Protein AF-A0A974P110-F1 (afdb_monomer)

Solvent-accessible surface area (backbone atoms only — not comparable to full-atom values): 5014 Å² total; per-residue (Å²): 127,87,87,49,54,59,43,56,9,27,47,73,44,50,64,63,44,54,62,89,99,52,80,68,37,79,46,63,75,89,72,40,49,74,41,74,72,73,44,82,51,77,45,58,64,67,63,52,53,54,50,48,59,57,51,69,69,62,69,80,67,53,72,66,58,46,50,54,63,65,70,46,79,81,79,80,78,84,127

Secondary stru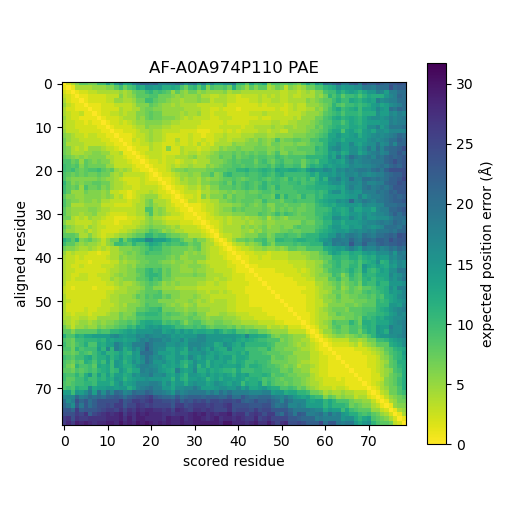cture (DSSP, 8-state):
-TT-GGGGT-EEE-SEE--TTS--EEPPGGG-EEETTSS--SS-HHHHHHHHHHHHT-PPPPHHHHHHHHHSPPP----

Sequence (79 aa):
MLRNDTYMGVLTFGRRSGPLGQRVGRTSPETWVQAEAHFEPLVASRLFADAQRLLDRYRRLSDEEALERLAAPPRRICV

Mean predicted aligned error: 9.01 Å

Foldseek 3Di:
DLPDCVLQLKDKPDCWADPPPDDIDGDDPVPIDIDHNNDDHNDDPVVSVVVVVVVVVDDDDDPVRVVVVVPDDDDPDDD

Structure (mmCIF, N/CA/C/O backbone):
data_AF-A0A974P110-F1
#
_entry.id   AF-A0A974P110-F1
#
loop_
_atom_site.group_PDB
_atom_site.id
_atom_site.type_symbol
_atom_site.label_atom_id
_atom_site.label_alt_id
_atom_site.label_comp_id
_atom_site.label_asym_id
_atom_site.label_entity_id
_atom_site.label_seq_id
_atom_site.pdbx_PDB_ins_code
_atom_site.Cartn_x
_atom_site.Cartn_y
_atom_site.Cartn_z
_atom_site.occupancy
_atom_site.B_iso_or_equiv
_atom_site.auth_seq_id
_atom_site.auth_comp_id
_atom_site.auth_asym_id
_atom_site.auth_atom_id
_atom_site.pdbx_PDB_model_num
ATOM 1 N N . MET A 1 1 ? -2.138 2.810 -9.127 1.00 63.31 1 MET A N 1
ATOM 2 C CA . MET A 1 1 ? -3.484 2.403 -8.669 1.00 63.31 1 MET A CA 1
ATOM 3 C C . MET A 1 1 ? -3.509 0.986 -8.085 1.00 63.31 1 MET A C 1
ATOM 5 O O . MET A 1 1 ? -4.215 0.782 -7.114 1.00 63.31 1 MET A O 1
ATOM 9 N N . LEU A 1 2 ? -2.690 0.040 -8.570 1.00 76.19 2 LEU A N 1
ATOM 10 C CA . LEU A 1 2 ? -2.698 -1.359 -8.107 1.00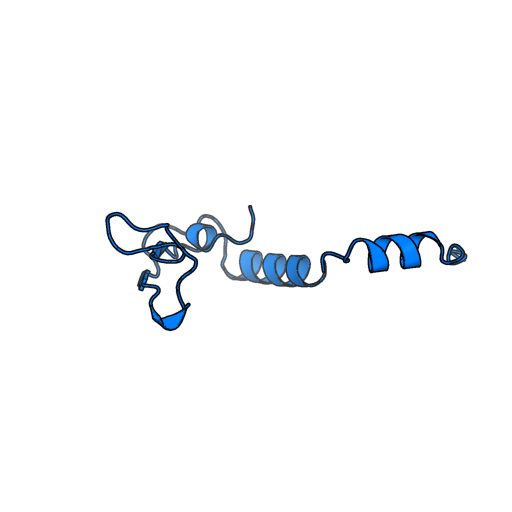 76.19 2 LEU A CA 1
ATOM 11 C C . LEU A 1 2 ? -2.163 -1.645 -6.686 1.00 76.19 2 LEU A C 1
ATOM 13 O O . LEU A 1 2 ? -2.204 -2.790 -6.277 1.00 76.19 2 LEU A O 1
ATOM 17 N N . ARG A 1 3 ? -1.661 -0.670 -5.920 1.00 83.19 3 ARG A N 1
ATOM 18 C CA . ARG A 1 3 ? -1.128 -0.895 -4.552 1.00 83.19 3 ARG A CA 1
ATOM 19 C C . ARG A 1 3 ? -2.190 -0.748 -3.447 1.00 83.19 3 ARG A C 1
ATOM 21 O O . ARG A 1 3 ? -1.844 -0.535 -2.289 1.00 83.19 3 ARG A O 1
ATOM 28 N N . ASN A 1 4 ? -3.470 -0.726 -3.815 1.0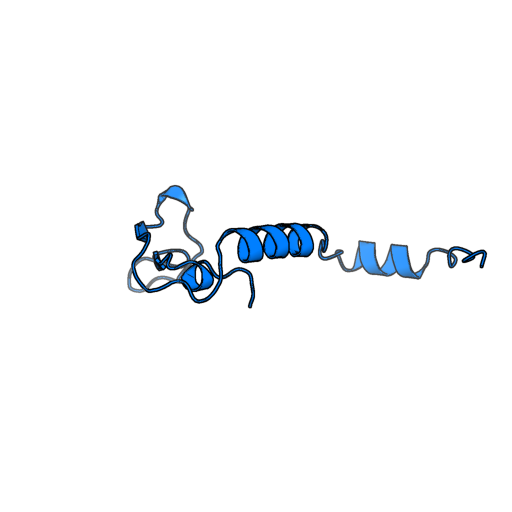0 87.12 4 ASN A N 1
ATOM 29 C CA . ASN A 1 4 ? -4.555 -0.491 -2.870 1.00 87.12 4 ASN A CA 1
ATOM 30 C C . ASN A 1 4 ? -5.133 -1.817 -2.362 1.00 87.12 4 ASN A C 1
ATOM 32 O O . ASN A 1 4 ? -5.616 -2.623 -3.149 1.00 87.12 4 ASN A O 1
ATOM 36 N N . ASP A 1 5 ? -5.118 -2.020 -1.052 1.00 85.88 5 ASP A N 1
ATOM 37 C CA . ASP A 1 5 ? -5.606 -3.245 -0.417 1.00 85.88 5 ASP A CA 1
ATOM 38 C C . ASP A 1 5 ? -7.131 -3.400 -0.573 1.00 85.88 5 ASP A C 1
ATOM 40 O O . ASP A 1 5 ? -7.650 -4.512 -0.493 1.00 85.88 5 ASP A O 1
ATOM 44 N N . THR A 1 6 ? -7.848 -2.317 -0.909 1.00 89.94 6 THR A N 1
ATOM 45 C CA . THR A 1 6 ? -9.296 -2.361 -1.163 1.00 89.94 6 THR A CA 1
ATOM 46 C C . THR A 1 6 ? -9.676 -3.220 -2.370 1.00 89.94 6 THR A C 1
ATOM 48 O O . THR A 1 6 ? -10.839 -3.554 -2.548 1.00 89.94 6 THR A O 1
ATOM 51 N N . TYR A 1 7 ? -8.732 -3.606 -3.228 1.00 91.19 7 TYR A N 1
ATOM 52 C CA . TYR A 1 7 ? -9.028 -4.597 -4.265 1.00 91.19 7 TYR A CA 1
ATOM 53 C C . TYR A 1 7 ? -9.230 -6.007 -3.686 1.00 91.19 7 TYR A C 1
ATOM 55 O O . TYR A 1 7 ? -9.913 -6.819 -4.303 1.00 91.19 7 TYR A O 1
ATOM 63 N N . MET A 1 8 ? -8.684 -6.282 -2.498 1.00 90.44 8 MET A N 1
ATOM 64 C CA . MET A 1 8 ? -8.749 -7.578 -1.814 1.00 90.44 8 MET A CA 1
ATOM 65 C C . MET A 1 8 ? -9.813 -7.644 -0.708 1.00 90.44 8 MET A C 1
ATOM 67 O O . MET A 1 8 ? -9.777 -8.563 0.103 1.00 90.44 8 MET A O 1
ATOM 71 N N . GLY A 1 9 ? -10.719 -6.669 -0.599 1.00 89.50 9 GLY A N 1
ATOM 72 C CA . GLY A 1 9 ? -11.651 -6.644 0.537 1.00 89.50 9 GLY A CA 1
ATOM 73 C C . GLY A 1 9 ? -11.078 -6.020 1.817 1.00 89.50 9 GLY A C 1
ATOM 74 O O . GLY A 1 9 ? -11.761 -5.999 2.839 1.00 89.50 9 GLY A O 1
ATOM 75 N N . VAL A 1 10 ? -9.827 -5.537 1.789 1.00 90.06 10 VAL A N 1
ATOM 76 C CA . VAL A 1 10 ? -9.112 -5.059 2.982 1.00 90.06 10 VAL A CA 1
ATOM 77 C C . VAL A 1 10 ? -9.180 -3.539 3.077 1.00 90.06 10 VAL A C 1
ATOM 79 O O . VAL A 1 10 ? -8.764 -2.820 2.163 1.00 90.06 10 VAL A O 1
ATOM 82 N N . LEU A 1 11 ? -9.670 -3.039 4.209 1.00 90.12 11 LEU A N 1
ATOM 83 C CA . LEU A 1 11 ? -9.672 -1.618 4.528 1.00 90.12 11 LEU A CA 1
ATOM 84 C C . LEU A 1 11 ? -8.532 -1.301 5.495 1.00 90.12 11 LEU A C 1
ATOM 86 O O . LEU A 1 11 ? -8.556 -1.726 6.646 1.00 90.12 11 LEU A O 1
ATOM 90 N N . THR A 1 12 ? -7.564 -0.507 5.041 1.00 89.88 12 THR A N 1
ATOM 91 C CA . THR A 1 12 ? -6.468 -0.015 5.886 1.00 89.88 12 THR A CA 1
ATOM 92 C C . THR A 1 12 ? -6.685 1.465 6.198 1.00 89.88 12 THR A C 1
ATOM 94 O O . THR A 1 12 ? -6.517 2.324 5.327 1.00 89.88 12 THR A O 1
ATOM 97 N N . PHE A 1 13 ? -7.032 1.778 7.445 1.00 88.75 13 PHE A N 1
ATOM 98 C CA . PHE A 1 13 ? -7.181 3.144 7.939 1.00 88.75 13 PHE A CA 1
ATOM 99 C C . PHE A 1 13 ? -5.905 3.636 8.626 1.00 88.75 13 PHE A C 1
ATOM 101 O O . PHE A 1 13 ? -5.134 2.870 9.201 1.00 88.75 13 PHE A O 1
ATOM 108 N N . GLY A 1 14 ? -5.692 4.950 8.579 1.00 89.06 14 GLY A N 1
ATOM 109 C CA . GLY A 1 14 ? -4.641 5.600 9.350 1.00 89.06 14 GLY A CA 1
ATOM 110 C C . GLY A 1 14 ? -3.304 5.747 8.635 1.00 89.06 14 GLY A C 1
ATOM 111 O O . GLY A 1 14 ? -2.439 6.369 9.224 1.00 89.06 14 GLY A O 1
ATOM 112 N N . ARG A 1 15 ? -3.138 5.308 7.371 1.00 88.38 15 ARG A N 1
ATOM 113 C CA . ARG A 1 15 ? -1.880 5.454 6.586 1.00 88.38 15 ARG A CA 1
ATOM 114 C C . ARG A 1 15 ? -1.313 6.878 6.548 1.00 88.38 15 ARG A C 1
ATOM 116 O O . ARG A 1 15 ? -0.100 7.079 6.456 1.00 88.38 15 ARG A O 1
ATOM 123 N N . ARG A 1 16 ? -2.206 7.868 6.564 1.00 87.19 16 ARG A N 1
ATOM 124 C CA . ARG A 1 16 ? -1.891 9.280 6.778 1.00 87.19 16 ARG A CA 1
ATOM 125 C C . ARG A 1 16 ? -2.882 9.842 7.780 1.00 87.19 16 ARG A C 1
ATOM 127 O O . ARG A 1 16 ? -4.064 9.962 7.472 1.00 87.19 16 ARG A O 1
ATOM 134 N N . SER A 1 17 ? -2.392 10.192 8.955 1.00 86.62 17 SER A N 1
ATOM 135 C CA . SER A 1 17 ? -3.154 10.887 9.985 1.00 86.62 17 SER A CA 1
ATOM 136 C C . SER A 1 17 ? -2.226 11.839 10.737 1.00 86.62 17 SER A C 1
ATOM 138 O O . SER A 1 17 ? -1.003 11.823 10.570 1.00 86.62 17 SER A O 1
ATOM 140 N N . GLY A 1 18 ? -2.815 12.758 11.487 1.00 87.12 18 GLY A N 1
ATOM 141 C CA . GLY A 1 18 ? -2.086 13.720 12.296 1.00 87.12 18 GLY A CA 1
ATOM 142 C C . GLY A 1 18 ? -3.009 14.317 13.353 1.00 87.12 18 GLY A C 1
ATOM 143 O O . GLY A 1 18 ? -4.231 14.229 13.201 1.00 87.12 18 GLY A O 1
ATOM 144 N N . PRO A 1 19 ? -2.447 14.903 14.421 1.00 87.44 19 PRO A N 1
ATOM 145 C CA . PRO A 1 19 ? -3.230 15.615 15.419 1.00 87.44 19 PRO A CA 1
ATOM 146 C C . PRO A 1 19 ? -4.055 16.728 14.772 1.00 87.44 19 PRO A C 1
ATOM 148 O O . PRO A 1 19 ? -3.627 17.349 13.794 1.00 87.44 19 PRO A O 1
ATOM 151 N N . LEU A 1 20 ? -5.227 17.008 15.341 1.00 90.25 20 LEU A N 1
ATOM 152 C CA . LEU A 1 20 ? -6.068 18.10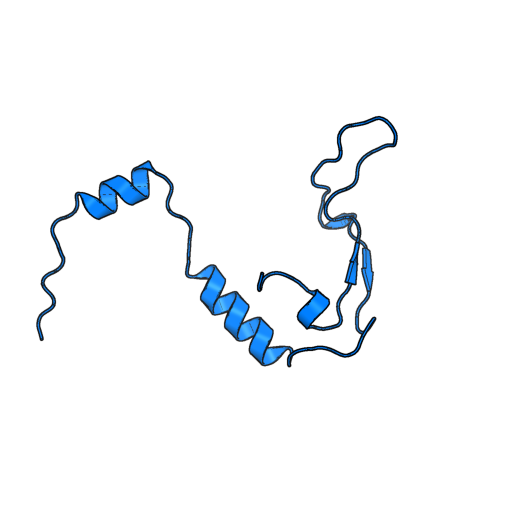3 14.870 1.00 90.25 20 LEU A CA 1
ATOM 153 C C . LEU A 1 20 ? -5.292 19.431 14.939 1.00 90.25 20 LEU A C 1
ATOM 155 O O . LEU A 1 20 ? -4.615 19.713 15.924 1.00 90.25 20 LEU A O 1
ATOM 159 N N . GLY A 1 21 ? -5.368 20.230 13.873 1.00 91.19 21 GLY A N 1
ATOM 160 C CA . GLY A 1 21 ? -4.631 21.494 13.759 1.00 91.19 21 GLY A CA 1
ATOM 161 C C . GLY A 1 21 ? -3.154 21.352 13.371 1.00 91.19 21 GLY A C 1
ATOM 162 O O . GLY A 1 21 ? -2.481 22.362 13.189 1.00 91.19 21 GLY A O 1
ATOM 163 N N . GLN A 1 22 ? -2.642 20.129 13.197 1.00 90.81 22 GLN A N 1
ATOM 164 C CA . GLN A 1 22 ? -1.283 19.883 12.715 1.00 90.81 22 GLN A CA 1
ATOM 165 C C . GLN A 1 22 ? -1.271 19.315 11.296 1.00 90.81 22 GLN A C 1
ATOM 167 O O . GLN A 1 22 ? -2.273 18.842 10.756 1.00 90.81 22 GLN A O 1
ATOM 172 N N . ARG A 1 23 ? -0.094 19.356 10.666 1.00 88.75 23 ARG A N 1
ATOM 173 C CA . ARG A 1 23 ? 0.085 18.824 9.317 1.00 88.75 23 ARG A CA 1
ATOM 174 C C . ARG A 1 23 ? -0.003 17.298 9.334 1.00 88.75 23 ARG A C 1
ATOM 176 O O . ARG A 1 23 ? 0.778 16.634 10.008 1.00 88.75 23 ARG A O 1
ATOM 183 N N . VAL A 1 24 ? -0.919 16.749 8.538 1.00 88.81 24 VAL A N 1
ATOM 184 C CA . VAL A 1 24 ? -1.091 15.299 8.374 1.00 88.81 24 VAL A CA 1
ATOM 185 C C . VAL A 1 24 ? 0.183 14.669 7.799 1.00 88.81 24 VAL A C 1
ATOM 187 O O . VAL A 1 24 ? 0.646 15.040 6.713 1.00 88.81 24 VAL A O 1
ATOM 190 N N . GLY A 1 25 ? 0.735 13.697 8.524 1.00 87.88 25 GLY A N 1
ATOM 191 C CA . GLY A 1 25 ? 1.962 12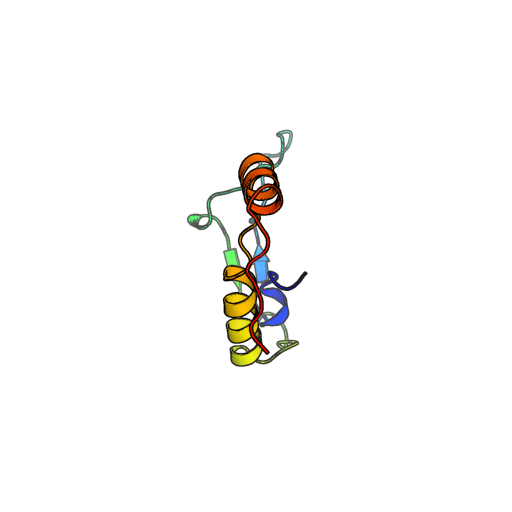.982 8.175 1.00 87.88 25 GLY A CA 1
ATOM 192 C C . GLY A 1 25 ? 1.702 11.548 7.721 1.00 87.88 25 GLY A C 1
ATOM 193 O O . GLY A 1 25 ? 0.569 11.073 7.733 1.00 87.88 25 GLY A O 1
ATOM 194 N N . ARG A 1 26 ? 2.761 10.848 7.300 1.00 87.94 26 ARG A N 1
ATOM 195 C CA . ARG A 1 26 ? 2.742 9.378 7.257 1.00 87.94 26 ARG A CA 1
ATOM 196 C C . ARG A 1 26 ? 2.923 8.873 8.680 1.00 87.94 26 ARG A C 1
ATOM 198 O O . ARG A 1 26 ? 3.825 9.328 9.375 1.00 87.94 26 ARG A O 1
ATOM 205 N N . THR A 1 27 ? 2.073 7.950 9.082 1.00 87.94 27 THR A N 1
ATOM 206 C CA . THR A 1 27 ? 2.129 7.281 10.383 1.00 87.94 27 THR A CA 1
ATOM 207 C C . THR A 1 27 ? 2.809 5.925 10.261 1.00 87.94 27 THR A C 1
ATOM 209 O O . THR A 1 27 ? 2.887 5.359 9.166 1.00 87.94 27 THR A O 1
ATOM 212 N N . SER A 1 28 ? 3.307 5.412 11.388 1.00 87.50 28 SER A N 1
ATOM 213 C CA . SER A 1 28 ? 3.887 4.069 11.448 1.00 87.50 28 SER A CA 1
ATOM 214 C C . SER A 1 28 ? 2.850 3.011 11.046 1.00 87.50 28 SER A C 1
ATOM 216 O O . SER A 1 28 ? 1.703 3.123 11.476 1.00 87.50 28 SER A O 1
ATOM 218 N N . PRO A 1 29 ? 3.225 1.970 10.279 1.00 87.12 29 PRO A N 1
ATOM 219 C CA . PRO A 1 29 ? 2.343 0.842 9.980 1.00 87.12 29 PRO A CA 1
ATOM 220 C C . PRO A 1 29 ? 1.749 0.173 11.222 1.00 87.12 29 PRO A C 1
ATOM 222 O O . PRO A 1 29 ? 0.634 -0.330 11.169 1.00 87.12 29 PRO A O 1
ATOM 225 N N . GLU A 1 30 ? 2.464 0.220 12.348 1.00 88.50 30 GLU A N 1
ATOM 226 C CA . GLU A 1 30 ? 2.021 -0.329 13.635 1.00 88.50 30 GLU A CA 1
ATOM 227 C C . GLU A 1 30 ? 0.778 0.374 14.197 1.00 88.50 30 GLU A C 1
ATOM 229 O O . GLU A 1 30 ? 0.054 -0.202 15.001 1.00 88.50 30 GLU A O 1
ATOM 234 N N . THR A 1 31 ? 0.514 1.619 13.781 1.00 87.38 31 THR A N 1
ATOM 235 C CA . THR A 1 31 ? -0.673 2.373 14.209 1.00 87.38 31 THR A CA 1
ATOM 236 C C . THR A 1 31 ? -1.821 2.289 13.209 1.00 87.38 31 THR A C 1
ATOM 238 O O . THR A 1 31 ? -2.862 2.920 13.409 1.00 87.38 31 THR A O 1
ATOM 241 N N . TRP A 1 32 ? -1.649 1.545 12.113 1.00 91.44 32 TRP A N 1
ATOM 242 C CA . TRP A 1 32 ? -2.702 1.367 11.123 1.00 91.44 32 TRP A CA 1
ATOM 243 C C . TRP A 1 32 ? -3.718 0.354 11.622 1.00 91.44 32 TRP A C 1
ATOM 245 O O . TRP A 1 32 ? -3.379 -0.677 12.195 1.00 91.44 32 TRP A O 1
ATOM 255 N N . VAL A 1 33 ? -4.985 0.644 11.352 1.00 88.88 33 VAL A N 1
ATOM 256 C CA . VAL A 1 33 ? -6.078 -0.278 11.644 1.00 88.88 33 VAL A CA 1
ATOM 257 C C . VAL A 1 33 ? -6.456 -0.955 10.341 1.00 88.88 33 VAL A C 1
ATOM 259 O O . VAL A 1 33 ? -6.793 -0.276 9.368 1.00 88.88 33 VAL A O 1
ATOM 262 N N . GLN A 1 34 ? -6.381 -2.282 10.320 1.00 88.81 34 GLN A N 1
ATOM 263 C CA . GLN A 1 34 ? -6.773 -3.093 9.174 1.00 88.81 34 GLN A CA 1
ATOM 264 C C . GLN A 1 34 ? -8.035 -3.882 9.502 1.00 88.81 34 GLN A C 1
ATOM 266 O O . GLN A 1 34 ? -8.106 -4.550 10.530 1.00 88.81 34 GLN A O 1
ATOM 271 N N . ALA A 1 35 ? -9.022 -3.795 8.618 1.00 87.00 35 ALA A N 1
ATOM 272 C CA . ALA A 1 35 ? -10.211 -4.630 8.643 1.00 87.00 35 ALA A CA 1
ATOM 273 C C . ALA A 1 35 ? -10.214 -5.514 7.393 1.00 87.00 35 ALA A C 1
ATOM 275 O O . ALA A 1 35 ? -10.257 -5.013 6.265 1.00 87.00 35 ALA A O 1
ATOM 276 N N . GLU A 1 36 ? -10.137 -6.825 7.602 1.00 84.44 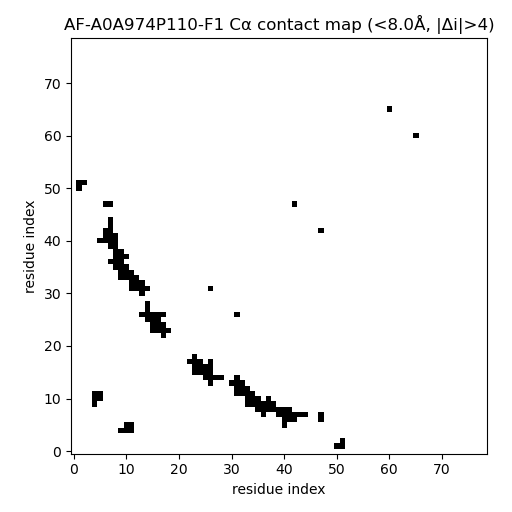36 GLU A N 1
ATOM 277 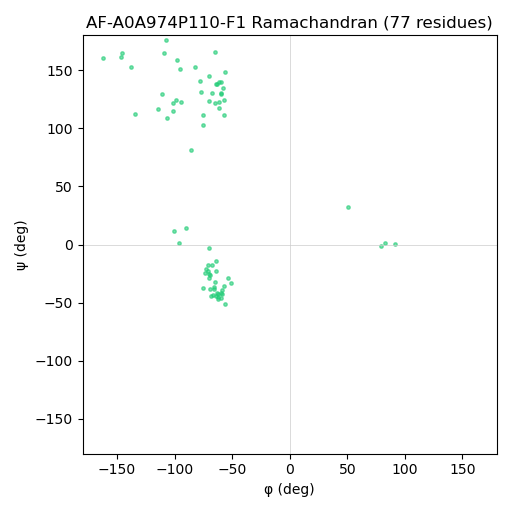C CA . GLU A 1 36 ? -10.243 -7.826 6.542 1.00 84.44 36 GLU A CA 1
ATOM 278 C C . GLU A 1 36 ? -11.711 -8.117 6.211 1.00 84.44 36 GLU A C 1
ATOM 280 O O . GLU A 1 36 ? -12.587 -7.957 7.061 1.00 84.44 36 GLU A O 1
ATOM 285 N N . ALA A 1 37 ? -11.972 -8.538 4.968 1.00 79.69 37 ALA A N 1
ATOM 286 C CA . ALA A 1 37 ? -13.305 -8.892 4.468 1.00 79.69 37 ALA A CA 1
ATOM 287 C C . ALA A 1 37 ? -14.385 -7.820 4.727 1.00 79.69 37 ALA A C 1
ATOM 289 O O . ALA A 1 37 ? -15.559 -8.132 4.920 1.00 79.69 37 ALA A O 1
ATOM 290 N N . HIS A 1 38 ? -13.997 -6.540 4.725 1.00 81.25 38 HIS A N 1
ATOM 291 C CA . HIS A 1 38 ? -14.930 -5.440 4.965 1.00 81.25 38 HIS A CA 1
ATOM 292 C C . HIS A 1 38 ? -15.909 -5.250 3.794 1.00 81.25 38 HIS A C 1
ATOM 294 O O . HIS A 1 38 ? -17.014 -4.745 3.971 1.00 81.25 38 HIS A O 1
ATOM 300 N N . PHE A 1 39 ? -15.500 -5.664 2.595 1.00 85.81 39 PHE A N 1
ATOM 301 C CA . PHE A 1 39 ? -16.304 -5.674 1.376 1.00 85.81 39 PHE A CA 1
ATOM 302 C C . PHE A 1 39 ? -15.902 -6.858 0.495 1.00 85.81 39 PHE A C 1
ATOM 304 O O . PHE A 1 39 ? -14.809 -7.412 0.642 1.00 85.81 39 PHE A O 1
ATOM 311 N N . GLU A 1 40 ? -16.789 -7.216 -0.435 1.00 90.81 40 GLU A N 1
ATOM 312 C CA . GLU A 1 40 ? -16.525 -8.252 -1.433 1.00 90.81 40 GLU A CA 1
ATOM 313 C C . GLU A 1 40 ? -15.260 -7.893 -2.239 1.00 90.81 40 GLU A C 1
ATOM 315 O O . GLU A 1 40 ? -15.182 -6.787 -2.796 1.00 90.81 40 GLU A O 1
ATOM 320 N N . PRO A 1 41 ? -14.248 -8.777 -2.294 1.00 91.44 41 PRO A N 1
ATOM 321 C CA . PRO A 1 41 ? -13.040 -8.531 -3.068 1.00 91.44 41 PRO A CA 1
ATOM 322 C C . PRO A 1 41 ? -13.353 -8.323 -4.553 1.00 91.44 41 PRO A C 1
ATOM 324 O O . PRO A 1 41 ? -14.016 -9.135 -5.191 1.00 91.44 41 PRO A O 1
ATOM 327 N N . LEU A 1 42 ? -12.807 -7.255 -5.140 1.00 91.69 42 LEU A N 1
ATOM 328 C CA . LEU A 1 42 ? -12.947 -6.991 -6.577 1.00 91.69 42 LEU A CA 1
ATOM 329 C C . LEU A 1 42 ? -12.088 -7.937 -7.424 1.00 91.69 42 LEU A C 1
ATOM 331 O O . LEU A 1 42 ? -12.365 -8.142 -8.605 1.00 91.69 42 LEU A O 1
ATOM 335 N N . VAL A 1 43 ? -11.009 -8.471 -6.847 1.00 92.38 43 VAL A N 1
ATOM 336 C CA . VAL A 1 43 ? -10.092 -9.399 -7.514 1.00 92.38 43 VAL A CA 1
ATOM 337 C C . VAL A 1 43 ? -9.692 -10.531 -6.573 1.00 92.38 43 VAL A C 1
ATOM 339 O O . VAL A 1 43 ? -9.607 -10.354 -5.360 1.00 92.38 43 VAL A O 1
ATOM 342 N N . ALA A 1 44 ? -9.362 -11.689 -7.144 1.00 91.88 44 ALA A N 1
ATOM 343 C CA . ALA A 1 44 ? -8.817 -12.803 -6.378 1.00 91.88 44 ALA A CA 1
ATOM 344 C C . ALA A 1 44 ? -7.461 -12.438 -5.745 1.00 91.88 44 ALA A C 1
ATOM 346 O O . ALA A 1 44 ? -6.579 -11.889 -6.415 1.00 91.88 44 ALA A O 1
ATOM 347 N N . SER A 1 45 ? -7.243 -12.831 -4.487 1.00 88.12 45 SER A N 1
ATOM 348 C CA . SER A 1 45 ? -6.019 -12.510 -3.734 1.00 88.12 45 SER A CA 1
ATOM 349 C C . SER A 1 45 ? -4.746 -12.987 -4.435 1.00 88.12 45 SER A C 1
ATOM 351 O O . SER A 1 45 ? -3.734 -12.289 -4.438 1.00 88.12 45 SER A O 1
ATOM 353 N N . ARG A 1 46 ? -4.799 -14.148 -5.106 1.00 92.81 46 ARG A N 1
ATOM 354 C CA . ARG A 1 46 ? -3.673 -14.674 -5.893 1.00 92.81 46 ARG A CA 1
ATOM 355 C C . ARG A 1 46 ? -3.294 -13.742 -7.045 1.00 92.81 46 ARG A C 1
ATOM 357 O O . ARG A 1 46 ? -2.118 -13.425 -7.199 1.00 92.81 46 ARG A O 1
ATOM 364 N N . LEU A 1 47 ? -4.287 -13.264 -7.799 1.00 93.88 47 LEU A N 1
ATOM 365 C CA . LEU A 1 47 ? -4.076 -12.336 -8.912 1.00 93.88 47 LEU A CA 1
ATOM 366 C C . LEU A 1 47 ? -3.4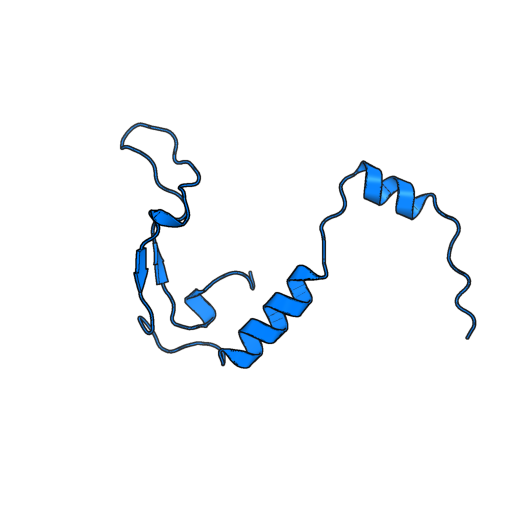76 -11.015 -8.416 1.00 93.88 47 LEU A C 1
ATOM 368 O O . LEU A 1 47 ? -2.530 -10.499 -9.010 1.00 93.88 47 LEU A O 1
ATOM 372 N N . PHE A 1 48 ? -3.981 -10.492 -7.295 1.00 92.19 48 PHE A N 1
ATOM 373 C CA . PHE A 1 48 ? -3.430 -9.285 -6.685 1.00 92.19 48 PHE A CA 1
ATOM 374 C C . PHE A 1 48 ? -1.971 -9.476 -6.247 1.00 92.19 48 PHE A C 1
ATOM 376 O O . PHE A 1 48 ? -1.126 -8.628 -6.538 1.00 92.19 48 PHE A O 1
ATOM 383 N N . ALA A 1 49 ? -1.653 -10.602 -5.602 1.00 90.38 49 ALA A N 1
ATOM 384 C CA . ALA A 1 49 ? -0.302 -10.920 -5.146 1.00 90.38 49 ALA A CA 1
ATOM 385 C C . ALA A 1 49 ? 0.693 -11.115 -6.304 1.00 90.38 49 ALA A C 1
ATOM 387 O O . ALA A 1 49 ? 1.851 -10.702 -6.200 1.00 90.38 49 ALA A O 1
ATOM 388 N N . ASP A 1 50 ? 0.265 -11.730 -7.409 1.00 92.69 50 ASP A N 1
ATOM 389 C CA . ASP A 1 50 ? 1.075 -11.853 -8.628 1.00 92.69 50 ASP A CA 1
ATOM 390 C C . ASP A 1 50 ? 1.375 -10.468 -9.225 1.00 92.69 50 ASP A C 1
ATOM 392 O O . ASP A 1 50 ? 2.513 -10.170 -9.602 1.00 92.69 50 ASP A O 1
ATOM 396 N N . ALA A 1 51 ? 0.376 -9.583 -9.239 1.00 90.56 51 ALA A N 1
ATOM 397 C CA . ALA A 1 51 ? 0.536 -8.228 -9.743 1.00 90.56 51 ALA A CA 1
ATOM 398 C C . ALA A 1 51 ? 1.435 -7.355 -8.845 1.00 90.56 51 ALA A C 1
ATOM 400 O O . ALA A 1 51 ? 2.259 -6.607 -9.374 1.00 90.56 51 ALA A O 1
ATOM 401 N N . GLN A 1 52 ? 1.356 -7.480 -7.511 1.00 90.31 52 GLN A N 1
ATOM 402 C CA . GLN A 1 52 ? 2.301 -6.804 -6.604 1.00 90.31 52 GLN A CA 1
ATOM 403 C C . GLN A 1 52 ? 3.740 -7.248 -6.875 1.00 90.31 52 GLN A C 1
ATOM 405 O O . GLN A 1 52 ? 4.619 -6.406 -7.043 1.00 90.31 52 GLN A O 1
ATOM 410 N N . ARG A 1 53 ? 3.972 -8.560 -7.022 1.00 89.88 53 ARG A N 1
ATOM 411 C CA . ARG A 1 53 ? 5.298 -9.101 -7.352 1.00 89.88 53 ARG A CA 1
ATOM 412 C C . ARG A 1 53 ? 5.837 -8.556 -8.672 1.00 89.88 53 ARG A C 1
ATOM 414 O O . ARG A 1 53 ? 7.025 -8.265 -8.761 1.00 89.88 53 ARG A O 1
ATOM 421 N N . LEU A 1 54 ? 4.993 -8.399 -9.693 1.00 89.25 54 LEU A N 1
ATOM 422 C CA . LEU A 1 54 ? 5.383 -7.753 -10.950 1.00 89.25 54 LEU A CA 1
ATOM 423 C C . LEU A 1 54 ? 5.753 -6.278 -10.731 1.00 89.25 54 LEU A C 1
ATOM 425 O O . LEU A 1 54 ? 6.769 -5.835 -11.256 1.00 89.25 54 LEU A O 1
ATOM 429 N N . LEU A 1 55 ? 4.963 -5.535 -9.953 1.00 85.94 55 LEU A N 1
ATOM 430 C CA . LEU A 1 55 ? 5.200 -4.117 -9.672 1.00 85.94 55 LEU A CA 1
ATOM 431 C C . LEU A 1 55 ? 6.467 -3.863 -8.860 1.00 85.94 55 LEU A C 1
ATOM 433 O O . LEU A 1 55 ? 7.154 -2.880 -9.120 1.00 85.94 55 LEU A O 1
ATOM 437 N N . ASP A 1 56 ? 6.798 -4.736 -7.915 1.00 84.44 56 ASP A N 1
ATOM 438 C CA . ASP A 1 56 ? 8.001 -4.584 -7.097 1.00 84.44 56 ASP A CA 1
ATOM 439 C C . ASP A 1 56 ? 9.291 -4.839 -7.891 1.00 84.44 56 ASP A C 1
ATOM 441 O O . ASP A 1 56 ? 10.355 -4.355 -7.508 1.00 84.44 56 ASP A O 1
ATOM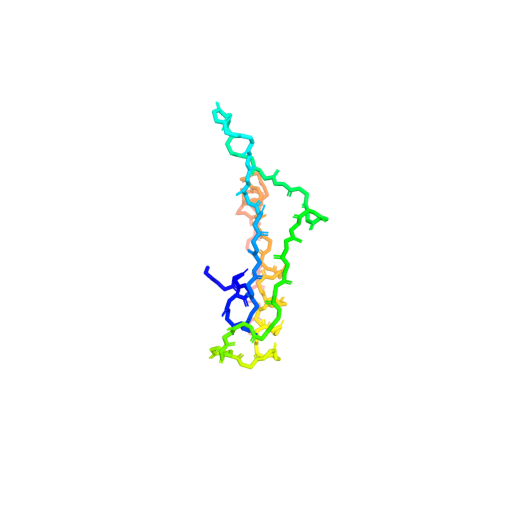 445 N N . ARG A 1 57 ? 9.204 -5.490 -9.062 1.00 81.94 57 ARG A N 1
ATOM 446 C CA . ARG A 1 57 ? 10.326 -5.552 -10.018 1.00 81.94 57 ARG A CA 1
ATOM 447 C C . ARG A 1 57 ? 10.619 -4.207 -10.678 1.00 81.94 57 ARG A C 1
ATOM 449 O O . ARG A 1 57 ? 11.751 -3.969 -11.096 1.00 81.94 57 ARG A O 1
ATOM 456 N N . TYR A 1 58 ? 9.626 -3.328 -10.785 1.00 76.19 58 TYR A N 1
ATOM 457 C CA . TYR A 1 58 ? 9.809 -1.996 -11.350 1.00 76.19 58 TYR A CA 1
ATOM 458 C C . TYR A 1 58 ? 10.284 -1.038 -10.259 1.00 76.19 58 TYR A C 1
ATOM 460 O O . TYR A 1 58 ? 9.510 -0.273 -9.679 1.00 76.19 58 TYR A O 1
ATOM 468 N N . ARG A 1 59 ? 11.593 -1.065 -9.985 1.00 72.25 59 ARG A N 1
ATOM 469 C CA . ARG A 1 59 ? 12.230 -0.022 -9.179 1.00 72.25 59 ARG A CA 1
ATOM 470 C C . ARG A 1 59 ? 12.194 1.290 -9.963 1.00 72.25 59 ARG A C 1
ATOM 472 O O . ARG A 1 59 ? 12.603 1.326 -11.122 1.00 72.25 59 ARG A O 1
ATOM 479 N N . ARG A 1 60 ? 11.741 2.375 -9.330 1.00 79.12 60 ARG A N 1
ATOM 480 C CA . ARG A 1 60 ? 12.025 3.720 -9.846 1.00 79.12 60 ARG A CA 1
ATOM 481 C C . ARG A 1 60 ? 13.532 3.941 -9.750 1.00 79.12 60 ARG A C 1
ATOM 483 O O . ARG A 1 60 ? 14.092 3.797 -8.666 1.00 79.12 60 ARG A O 1
ATOM 490 N N . LEU A 1 61 ? 14.161 4.225 -10.883 1.00 83.81 61 LEU A N 1
ATOM 491 C CA . LEU A 1 61 ? 15.533 4.718 -10.908 1.00 83.81 61 LEU A CA 1
ATOM 492 C C . LEU A 1 61 ? 15.533 6.142 -10.346 1.00 83.81 61 LEU A C 1
ATOM 494 O O . LEU A 1 61 ? 14.554 6.868 -10.549 1.00 83.81 61 LEU A O 1
ATOM 498 N N . SER A 1 62 ? 16.591 6.521 -9.632 1.00 87.81 62 SER A N 1
ATOM 499 C CA . SER A 1 62 ? 16.867 7.945 -9.434 1.00 87.81 62 SER A CA 1
ATOM 500 C C . SER A 1 62 ? 17.196 8.599 -10.777 1.00 87.81 62 SER A C 1
ATOM 502 O O . SER A 1 62 ? 17.473 7.910 -11.764 1.00 87.81 62 SER A O 1
ATOM 504 N N . ASP A 1 63 ? 17.176 9.928 -10.816 1.00 86.75 63 ASP A N 1
ATOM 505 C CA . ASP A 1 63 ? 17.523 10.664 -12.029 1.00 86.75 63 ASP A CA 1
ATOM 506 C C . ASP A 1 63 ? 18.964 10.348 -12.468 1.00 86.75 63 ASP A C 1
ATOM 508 O O . ASP A 1 63 ? 19.179 10.053 -13.644 1.00 86.75 63 ASP A O 1
ATOM 512 N N . GLU A 1 64 ? 19.927 10.273 -11.535 1.00 92.44 64 GLU A N 1
ATOM 513 C CA . GLU A 1 64 ? 21.290 9.802 -11.835 1.00 92.44 64 GLU A CA 1
ATOM 514 C C . GLU A 1 64 ? 21.300 8.396 -12.451 1.00 92.44 64 GLU A C 1
ATOM 516 O O . GLU A 1 64 ? 21.878 8.189 -13.515 1.00 92.44 64 GLU A O 1
ATOM 521 N N . GLU A 1 65 ? 20.627 7.427 -11.829 1.00 90.88 65 GLU A N 1
ATOM 522 C CA . GLU A 1 65 ? 20.628 6.038 -12.300 1.00 90.88 65 GLU A CA 1
ATOM 523 C C . GLU A 1 65 ? 19.953 5.888 -13.671 1.00 90.88 65 GLU A C 1
ATOM 525 O O . GLU A 1 65 ? 20.319 5.023 -14.471 1.00 90.88 65 GLU A O 1
ATOM 530 N N . ALA A 1 66 ? 18.945 6.715 -13.952 1.00 89.19 66 ALA A N 1
ATOM 531 C CA . ALA A 1 66 ? 18.291 6.765 -15.250 1.00 89.19 66 ALA A CA 1
ATOM 532 C C . ALA A 1 66 ? 19.230 7.328 -16.327 1.00 89.19 66 ALA A C 1
ATOM 534 O O . ALA A 1 66 ? 19.318 6.753 -17.416 1.00 89.19 66 ALA A O 1
ATOM 535 N N . LEU A 1 67 ? 19.953 8.410 -16.016 1.00 92.94 67 LEU A N 1
ATOM 536 C CA . LEU A 1 67 ? 20.919 9.038 -16.918 1.00 92.94 67 LEU A CA 1
ATOM 537 C C . LEU A 1 67 ? 22.122 8.129 -17.193 1.00 92.94 67 LEU A C 1
ATOM 539 O O . LEU A 1 67 ? 22.497 7.959 -18.352 1.00 92.94 67 LEU A O 1
ATOM 543 N N . GLU A 1 68 ? 22.678 7.476 -16.172 1.00 92.38 68 GLU A N 1
ATOM 544 C CA . GLU A 1 68 ? 23.766 6.500 -16.328 1.00 92.38 68 GLU A CA 1
ATOM 545 C C . GLU A 1 68 ? 23.359 5.344 -17.246 1.00 92.38 68 GLU A C 1
ATOM 547 O O . GLU A 1 68 ? 24.105 4.928 -18.135 1.00 92.38 68 GLU A O 1
ATOM 552 N N . ARG A 1 69 ? 22.135 4.841 -17.073 1.00 84.69 69 ARG A N 1
ATOM 553 C CA . ARG A 1 69 ? 21.607 3.739 -17.878 1.00 84.69 69 ARG A CA 1
ATOM 554 C C . ARG A 1 69 ? 21.316 4.148 -19.322 1.00 84.69 69 ARG A C 1
ATOM 556 O O . ARG A 1 69 ? 21.393 3.291 -20.200 1.00 84.69 69 ARG A O 1
ATOM 563 N N . LEU A 1 70 ? 20.996 5.421 -19.564 1.00 86.75 70 LEU A N 1
ATOM 564 C CA . LEU A 1 70 ? 20.835 5.996 -20.902 1.00 86.75 70 LEU A CA 1
ATOM 565 C C . LEU A 1 70 ? 22.186 6.229 -21.594 1.00 86.75 70 LEU A C 1
ATOM 567 O O . LEU A 1 70 ? 22.295 6.022 -22.799 1.00 86.75 70 LEU A O 1
ATOM 571 N N . ALA A 1 71 ? 23.204 6.649 -20.841 1.00 88.69 71 ALA A N 1
ATOM 572 C CA . ALA A 1 71 ? 24.553 6.878 -21.352 1.00 88.69 71 ALA A CA 1
ATOM 573 C C . ALA A 1 71 ? 25.305 5.573 -21.676 1.00 88.69 71 ALA A C 1
ATOM 575 O O . ALA A 1 71 ? 26.259 5.583 -22.456 1.00 88.69 71 ALA A O 1
ATOM 576 N N . ALA A 1 72 ? 24.885 4.443 -21.096 1.00 83.50 72 ALA A N 1
ATOM 577 C CA . ALA A 1 72 ? 25.462 3.139 -21.390 1.00 83.50 72 ALA A CA 1
ATOM 578 C C . ALA A 1 72 ? 25.225 2.733 -22.864 1.00 83.50 72 ALA A C 1
ATOM 580 O O . ALA A 1 72 ? 24.121 2.902 -23.388 1.00 83.50 72 ALA A O 1
ATOM 581 N N . PRO A 1 73 ? 26.227 2.147 -23.548 1.00 80.19 73 PRO A N 1
ATOM 582 C CA . PRO A 1 73 ? 26.082 1.734 -24.939 1.00 80.19 73 PRO A CA 1
ATOM 583 C C . PRO A 1 73 ? 24.971 0.677 -25.082 1.00 80.19 73 PRO A C 1
ATOM 585 O O . PRO A 1 73 ? 24.863 -0.222 -24.237 1.00 80.19 73 PRO A O 1
ATOM 588 N N . PRO A 1 74 ? 24.142 0.745 -26.143 1.00 73.81 74 PRO A N 1
ATOM 589 C CA . PRO A 1 74 ? 23.009 -0.153 -26.307 1.00 73.81 74 PRO A CA 1
ATOM 590 C C . PRO A 1 74 ? 23.488 -1.603 -26.361 1.00 73.81 74 PRO A C 1
ATOM 592 O O . PRO A 1 74 ? 24.389 -1.961 -27.124 1.00 73.81 74 PRO A O 1
ATOM 595 N N . ARG A 1 75 ? 22.869 -2.462 -25.544 1.00 74.19 75 ARG A N 1
ATOM 596 C CA . ARG A 1 75 ? 23.109 -3.905 -25.605 1.00 74.19 75 ARG A CA 1
ATOM 597 C C . ARG A 1 75 ? 22.696 -4.391 -26.990 1.00 74.19 75 ARG A C 1
ATOM 599 O O . ARG A 1 75 ? 21.526 -4.277 -27.347 1.00 74.19 75 ARG A O 1
ATOM 606 N N . ARG A 1 76 ? 23.652 -4.914 -27.766 1.00 68.12 76 ARG A N 1
ATOM 607 C CA . ARG A 1 76 ? 23.364 -5.566 -29.049 1.00 68.12 76 ARG A CA 1
ATOM 608 C C . ARG A 1 76 ? 22.388 -6.706 -28.778 1.00 68.12 76 ARG A C 1
ATOM 610 O O . ARG A 1 76 ? 22.737 -7.676 -28.111 1.00 68.12 76 ARG A O 1
ATOM 617 N N . ILE A 1 77 ? 21.160 -6.550 -29.255 1.00 65.62 77 ILE A N 1
ATOM 618 C CA . ILE A 1 77 ? 20.185 -7.631 -29.298 1.00 65.62 77 ILE A CA 1
ATOM 619 C C . ILE A 1 77 ? 20.632 -8.512 -30.463 1.00 65.62 77 ILE A C 1
ATOM 621 O O . ILE A 1 77 ? 20.490 -8.122 -31.619 1.00 65.62 77 ILE A O 1
ATOM 625 N N . CYS A 1 78 ? 21.263 -9.645 -30.161 1.00 52.62 78 CYS A N 1
ATOM 626 C CA . CYS A 1 78 ? 21.458 -10.692 -31.156 1.00 52.62 78 CYS A CA 1
ATOM 627 C C . CYS A 1 78 ? 20.105 -11.389 -31.334 1.00 52.62 78 CYS A C 1
ATOM 629 O O . CYS A 1 78 ? 19.608 -11.997 -30.384 1.00 52.62 78 CYS A O 1
ATOM 631 N N . VAL A 1 79 ? 19.506 -11.202 -32.510 1.00 58.25 79 VAL A N 1
ATOM 632 C CA . VAL A 1 79 ? 18.328 -11.934 -32.999 1.00 58.25 79 VAL A CA 1
ATOM 633 C C . VAL A 1 79 ? 18.807 -13.172 -33.739 1.00 58.25 79 VAL A C 1
ATOM 635 O O . VAL A 1 79 ? 19.802 -13.033 -34.486 1.00 58.25 79 VAL A O 1
#

Radius of gyration: 19.29 Å; Cα contacts (8 Å, |Δi|>4): 70; chains: 1; bounding box: 43×36×48 Å

InterPro domains:
  IPR011109 DNA-binding recombinase domain [PF07508] (1-56)

Organism: NCBI:txid2803784

pLDDT: mean 85.74, std 7.88, range [52.62, 93.88]